Protein AF-A0A8H4PQU4-F1 (afdb_monomer)

Nearest PDB structures (foldseek):
  2msx-assembly1_A  TM=5.461E-01  e=5.904E-02  Homo sapiens
  7qtq-assembly1_A  TM=3.795E-01  e=1.968E-01  Bos taurus
  6q1m-assembly1_A  TM=4.095E-01  e=7.295E+00  Wheat dwarf virus
  6we0-assembly1_A  TM=4.396E-01  e=9.176E+00  Wheat dwarf virus

Foldseek 3Di:
DDDDDDDDDDDDDDDDDDDDPDDDPDPVVPCVQLFDADQFDDDPPDTHQWDWADADDDPPFPFWDFQPVVLVVWFDDPFKDKDQDAPDDQVVLSVVLSVVLVVGPQWFKKWKKWFQDPDDGIIIMITTGNGARHNPRIGHDDPDDRITIPTMTGHHDPPD

Secondary structure (DSSP, 8-state):
-----------------PPP------GGGG-TTT-B-S-PEE-SS-EESEEEEPPP--SS---EEE-HHHHHHHB-SS--EEEE--S--HHHHHHHHHHHHHHSTT--EEEEEEE--TTS--EEEEEEESSPPPGGGEEEPPTT-SEEEEEEEEEBP---

Mean predicted aligned error: 13.18 Å

pLDDT: mean 76.55, std 18.7, range [36.84, 97.31]

Radius of gyration: 26.4 Å; Cα contacts (8 Å, |Δi|>4): 257; chains: 1; bounding box: 105×33×46 Å

Organism: NCBI:txid72228

Solvent-accessible surface area (backbone atoms only — not comparable to full-atom values): 9912 Å² total; per-residue (Å²): 141,83,82,84,82,84,87,80,86,81,85,80,83,79,82,79,77,77,78,74,86,75,77,74,79,68,76,74,81,70,49,82,75,51,44,41,89,79,58,62,37,77,51,99,88,42,78,33,79,25,28,68,52,59,57,61,92,55,99,80,66,88,57,40,35,68,33,65,75,57,47,73,74,34,55,36,97,68,78,53,52,78,40,84,40,73,93,82,57,68,58,57,52,49,48,51,39,53,53,51,36,74,72,39,90,66,43,21,19,39,37,33,28,39,41,64,63,84,93,56,73,41,32,34,36,29,36,40,16,60,45,64,72,51,37,88,41,40,35,78,48,68,99,79,65,56,55,46,49,77,53,35,34,27,27,48,54,82,89,123

Structure (mmCIF, N/CA/C/O backbone):
data_AF-A0A8H4PQU4-F1
#
_entry.id   AF-A0A8H4PQU4-F1
#
loop_
_atom_site.group_PDB
_atom_site.id
_atom_site.type_symbol
_atom_site.label_atom_id
_atom_site.label_alt_id
_atom_site.label_comp_id
_atom_site.label_asym_id
_atom_site.label_entity_id
_atom_site.label_seq_id
_atom_site.pdbx_PDB_ins_code
_atom_site.Cartn_x
_atom_site.Cartn_y
_atom_site.Cartn_z
_atom_site.occupancy
_atom_site.B_iso_or_equiv
_atom_site.auth_seq_id
_atom_site.auth_comp_id
_atom_site.auth_asym_id
_atom_site.auth_atom_id
_atom_site.pdbx_PDB_model_num
ATOM 1 N N . MET A 1 1 ? -87.108 -15.219 -0.550 1.00 40.91 1 MET A N 1
ATOM 2 C CA . MET A 1 1 ? -85.639 -15.294 -0.410 1.00 40.91 1 MET A CA 1
ATOM 3 C C . MET A 1 1 ? -85.034 -14.063 -1.062 1.00 40.91 1 MET A C 1
ATOM 5 O O . MET A 1 1 ? -85.152 -13.948 -2.270 1.00 40.91 1 MET A O 1
ATOM 9 N N . ALA A 1 2 ? -84.474 -13.149 -0.270 1.00 42.50 2 ALA A N 1
ATOM 10 C CA . ALA A 1 2 ? -83.359 -12.260 -0.620 1.00 42.50 2 ALA A CA 1
ATOM 11 C C . ALA A 1 2 ? -83.074 -11.401 0.623 1.00 42.50 2 ALA A C 1
ATOM 13 O O . ALA A 1 2 ? -83.876 -10.546 0.991 1.00 42.50 2 ALA A O 1
ATOM 14 N N . LEU A 1 3 ? -81.986 -11.733 1.321 1.00 42.50 3 LEU A N 1
ATOM 15 C CA . LEU A 1 3 ? -81.484 -11.025 2.494 1.00 42.50 3 LEU A CA 1
ATOM 16 C C . LEU A 1 3 ? -80.789 -9.726 2.066 1.00 42.50 3 LEU A C 1
ATOM 18 O O . LEU A 1 3 ? -79.960 -9.746 1.159 1.00 42.50 3 LEU A O 1
ATOM 22 N N . ALA A 1 4 ? -81.062 -8.632 2.777 1.00 51.44 4 ALA A N 1
ATOM 23 C CA . ALA A 1 4 ? -80.102 -7.539 2.910 1.00 51.44 4 ALA A CA 1
ATOM 24 C C . ALA A 1 4 ? -78.987 -7.966 3.883 1.00 51.44 4 ALA A C 1
ATOM 26 O O . ALA A 1 4 ? -79.243 -8.760 4.794 1.00 51.44 4 ALA A O 1
ATOM 27 N N . PRO A 1 5 ? -77.786 -7.381 3.771 1.00 49.44 5 PRO A N 1
ATOM 28 C CA . PRO A 1 5 ? -77.335 -6.681 4.968 1.00 49.44 5 PRO A CA 1
ATOM 29 C C . PRO A 1 5 ? -76.683 -5.321 4.699 1.00 49.44 5 PRO A C 1
ATOM 31 O O . PRO A 1 5 ? -75.948 -5.108 3.737 1.00 49.44 5 PRO A O 1
ATOM 34 N N . LEU A 1 6 ? -76.977 -4.419 5.638 1.00 45.41 6 LEU A N 1
ATOM 35 C CA . LEU A 1 6 ? -76.315 -3.147 5.893 1.00 45.41 6 LEU A CA 1
ATOM 36 C C . LEU A 1 6 ? -74.803 -3.334 6.095 1.00 45.41 6 LEU A C 1
ATOM 38 O O . LEU A 1 6 ? -74.366 -4.194 6.858 1.00 45.41 6 LEU A O 1
ATOM 42 N N . PHE A 1 7 ? -74.028 -2.438 5.491 1.00 48.47 7 PHE A N 1
ATOM 43 C CA . PHE A 1 7 ? -72.625 -2.203 5.817 1.00 48.47 7 PHE A CA 1
ATOM 44 C C . PHE A 1 7 ? -72.517 -1.474 7.166 1.00 48.47 7 PHE A C 1
ATOM 46 O O . PHE A 1 7 ? -72.971 -0.339 7.299 1.00 48.47 7 PHE A O 1
ATOM 53 N N . VAL A 1 8 ? -71.891 -2.111 8.157 1.00 50.56 8 VAL A N 1
ATOM 54 C CA . VAL A 1 8 ? -71.470 -1.469 9.411 1.00 50.56 8 VAL A CA 1
ATOM 55 C C . VAL A 1 8 ? -70.001 -1.066 9.262 1.00 50.56 8 VAL A C 1
ATOM 57 O O . VAL A 1 8 ? -69.129 -1.921 9.132 1.00 50.56 8 VAL A O 1
ATOM 60 N N . LEU A 1 9 ? -69.728 0.241 9.255 1.00 51.16 9 LEU A N 1
ATOM 61 C CA . LEU A 1 9 ? -68.375 0.804 9.297 1.00 51.16 9 LEU A CA 1
ATOM 62 C C . LEU A 1 9 ? -67.822 0.717 10.728 1.00 51.16 9 LEU A C 1
ATOM 64 O O . LEU A 1 9 ? -68.303 1.412 11.621 1.00 51.16 9 LEU A O 1
ATOM 68 N N . LEU A 1 10 ? -66.792 -0.107 10.942 1.00 47.59 10 LEU A N 1
ATOM 69 C CA . LEU A 1 10 ? -65.962 -0.055 12.147 1.00 47.59 10 LEU A CA 1
ATOM 70 C C . LEU A 1 10 ? -64.859 1.001 11.974 1.00 47.59 10 LEU A C 1
ATOM 72 O O . LEU A 1 10 ? -63.962 0.845 11.148 1.00 47.59 10 LEU A O 1
ATOM 76 N N . LEU A 1 11 ? -64.911 2.059 12.783 1.00 52.69 11 LEU A N 1
ATOM 77 C CA . LEU A 1 11 ? -63.801 2.988 12.993 1.00 52.69 11 LEU A CA 1
ATOM 78 C C . LEU A 1 11 ? -62.803 2.360 13.976 1.00 52.69 11 LEU A C 1
ATOM 80 O O . LEU A 1 11 ? -63.104 2.217 15.159 1.00 52.69 11 LEU A O 1
ATOM 84 N N . ALA A 1 12 ? -61.614 2.001 13.494 1.00 53.41 12 ALA A N 1
ATOM 85 C CA . ALA A 1 12 ? -60.491 1.609 14.340 1.00 53.41 12 ALA A CA 1
ATOM 86 C C . ALA A 1 12 ? -59.617 2.839 14.637 1.00 53.41 12 ALA A C 1
ATOM 88 O O . ALA A 1 12 ? -58.949 3.372 13.753 1.00 53.41 12 ALA A O 1
ATOM 89 N N . THR A 1 13 ? -59.619 3.302 15.887 1.00 55.28 13 THR A N 1
ATOM 90 C CA . THR A 1 13 ? -58.671 4.304 16.389 1.00 55.28 13 THR A CA 1
ATOM 91 C C . THR A 1 13 ? -57.310 3.651 16.617 1.00 55.28 13 THR A C 1
ATOM 93 O O . THR A 1 13 ? -57.160 2.833 17.525 1.00 55.28 13 THR A O 1
ATOM 96 N N . VAL A 1 14 ? -56.311 4.010 15.810 1.00 55.06 14 VAL A N 1
ATOM 97 C CA . VAL A 1 14 ? -54.920 3.585 16.013 1.00 55.06 14 VAL A CA 1
ATOM 98 C C . VAL A 1 14 ? -54.255 4.574 16.971 1.00 55.06 14 VAL A C 1
ATOM 100 O O . VAL A 1 14 ? -54.000 5.721 16.611 1.00 55.06 14 VAL A O 1
ATOM 103 N N . ALA A 1 15 ? -53.993 4.146 18.206 1.00 53.31 15 ALA A N 1
ATOM 104 C CA . ALA A 1 15 ? -53.142 4.890 19.127 1.00 53.31 15 ALA A CA 1
ATOM 105 C C . ALA A 1 15 ? -51.690 4.800 18.631 1.00 53.31 15 ALA A C 1
ATOM 107 O O . ALA A 1 15 ? -51.077 3.734 18.675 1.00 53.31 15 ALA A O 1
ATOM 108 N N . MET A 1 16 ? -51.144 5.907 18.124 1.00 50.94 16 MET A N 1
ATOM 109 C CA . MET A 1 16 ? -49.727 5.999 17.774 1.00 50.94 16 MET A CA 1
ATOM 110 C C . MET A 1 16 ? -48.902 6.063 19.063 1.00 50.94 16 MET A C 1
ATOM 112 O O . MET A 1 16 ? -48.809 7.109 19.701 1.00 50.94 16 MET A O 1
ATOM 116 N N . ALA A 1 17 ? -48.304 4.939 19.458 1.00 55.12 17 ALA A N 1
ATOM 117 C CA . ALA A 1 17 ? -47.206 4.955 20.412 1.00 55.12 17 ALA A CA 1
ATOM 118 C C . ALA A 1 17 ? -45.995 5.603 19.723 1.00 55.12 17 ALA A C 1
ATOM 120 O O . ALA A 1 17 ? -45.494 5.086 18.723 1.00 55.12 17 ALA A O 1
ATOM 121 N N . ALA A 1 18 ? -45.556 6.758 20.224 1.00 58.84 18 ALA A N 1
ATOM 122 C CA . ALA A 1 18 ? -44.335 7.399 19.756 1.00 58.84 18 ALA A CA 1
ATOM 123 C C . ALA A 1 18 ? -43.137 6.474 20.048 1.00 58.84 18 ALA A C 1
ATOM 125 O O . ALA A 1 18 ? -43.004 6.012 21.186 1.00 58.84 18 ALA A O 1
ATOM 126 N N . PRO A 1 19 ? -42.269 6.176 19.066 1.00 47.47 19 PRO A N 1
ATOM 127 C CA . PRO A 1 19 ? -41.060 5.420 19.340 1.00 47.47 19 PRO A CA 1
ATOM 128 C C . PRO A 1 19 ? -40.154 6.248 20.258 1.00 47.47 19 PRO A C 1
ATOM 130 O O . PRO A 1 19 ? -39.932 7.438 20.028 1.00 47.47 19 PRO A O 1
ATOM 133 N N . ALA A 1 20 ? -39.657 5.611 21.319 1.00 50.59 20 ALA A N 1
ATOM 134 C CA . ALA A 1 20 ? -38.648 6.188 22.197 1.00 50.59 20 ALA A CA 1
ATOM 135 C C . ALA A 1 20 ? -37.424 6.630 21.371 1.00 50.59 20 ALA A C 1
ATOM 137 O O . ALA A 1 20 ? -37.100 5.964 20.381 1.00 50.59 20 ALA A O 1
ATOM 138 N N . PRO A 1 21 ? -36.730 7.717 21.755 1.00 43.84 21 PRO A N 1
ATOM 139 C CA . PRO A 1 21 ? -35.514 8.132 21.075 1.00 43.84 21 PRO A CA 1
ATOM 140 C C . PRO A 1 21 ? -34.494 6.995 21.163 1.00 43.84 21 PRO A C 1
ATOM 142 O O . PRO A 1 21 ? -33.959 6.700 22.231 1.00 43.84 21 PRO A O 1
ATOM 145 N N . GLN A 1 22 ? -34.263 6.325 20.034 1.00 43.25 22 GLN A N 1
ATOM 146 C CA . GLN A 1 22 ? -33.150 5.405 19.883 1.00 43.25 22 GLN A CA 1
ATOM 147 C C . GLN A 1 22 ? -31.883 6.241 20.003 1.00 43.25 22 GLN A C 1
ATOM 149 O O . GLN A 1 22 ? -31.605 7.098 19.165 1.00 43.25 22 GLN A O 1
ATOM 154 N N . SER A 1 23 ? -31.141 6.016 21.082 1.00 44.19 23 SER A N 1
ATOM 155 C CA . SER A 1 23 ? -29.760 6.445 21.204 1.00 44.19 23 SER A CA 1
ATOM 156 C C . SER A 1 23 ? -29.013 5.984 19.956 1.00 44.19 23 SER A C 1
ATOM 158 O O . SER A 1 23 ? -28.888 4.785 19.700 1.00 44.19 23 SER A O 1
ATOM 160 N N . SER A 1 24 ? -28.561 6.950 19.156 1.00 47.19 24 SER A N 1
ATOM 161 C CA . SER A 1 24 ? -27.657 6.718 18.037 1.00 47.19 24 SER A CA 1
ATOM 162 C C . SER A 1 24 ? -26.515 5.817 18.513 1.00 47.19 24 SER A C 1
ATOM 164 O O . SER A 1 24 ? -25.946 6.101 19.571 1.00 47.19 24 SER A O 1
ATOM 166 N N . PRO A 1 25 ? -26.165 4.739 17.793 1.00 42.78 25 PRO A N 1
ATOM 167 C CA . PRO A 1 25 ? -25.005 3.952 18.164 1.00 42.78 25 PRO A CA 1
ATOM 168 C C . PRO A 1 25 ? -23.782 4.867 18.084 1.00 42.78 25 PRO A C 1
ATOM 170 O O . PRO A 1 25 ? -23.446 5.376 17.015 1.00 42.78 25 PRO A O 1
ATOM 173 N N . SER A 1 26 ? -23.160 5.121 19.237 1.00 41.03 26 SER A N 1
ATOM 174 C CA . SER A 1 26 ? -21.896 5.839 19.338 1.00 41.03 26 SER A CA 1
ATOM 175 C C . SER A 1 26 ? -20.894 5.215 18.370 1.00 41.03 26 SER A C 1
ATOM 177 O O . SER A 1 26 ? -20.594 4.023 18.456 1.00 41.03 26 SER A O 1
ATOM 179 N N . SER A 1 27 ? -20.372 6.025 17.453 1.00 47.12 27 SER A N 1
ATOM 180 C CA . SER A 1 27 ? -19.457 5.622 16.378 1.00 47.12 27 SER A CA 1
ATOM 181 C C . SER A 1 27 ? -18.132 5.001 16.856 1.00 47.12 27 SER A C 1
ATOM 183 O O . SER A 1 27 ? -17.339 4.550 16.031 1.00 47.12 27 SER A O 1
ATOM 185 N N . ASP A 1 28 ? -17.889 4.942 18.166 1.00 41.34 28 ASP A N 1
ATOM 186 C CA . ASP A 1 28 ? -16.630 4.488 18.763 1.00 41.34 28 ASP A CA 1
ATOM 187 C C . ASP A 1 28 ? -16.460 2.959 18.776 1.00 41.34 28 ASP A C 1
ATOM 189 O O . ASP A 1 28 ? -15.335 2.472 18.834 1.00 41.34 28 ASP A O 1
ATOM 193 N N . ALA A 1 29 ? -17.531 2.171 18.623 1.00 36.84 29 ALA A N 1
ATOM 194 C CA . ALA A 1 29 ? -17.417 0.707 18.560 1.00 36.84 29 ALA A CA 1
ATOM 195 C C . ALA A 1 29 ? -16.909 0.173 17.199 1.00 36.84 29 ALA A C 1
ATOM 197 O O . ALA A 1 29 ? -16.628 -1.016 17.072 1.00 36.84 29 ALA A O 1
ATOM 198 N N . SER A 1 30 ? -16.788 1.026 16.172 1.00 45.22 30 SER A N 1
ATOM 199 C CA . SER A 1 30 ? -16.451 0.606 14.798 1.00 45.22 30 SER A CA 1
ATOM 200 C C . SER A 1 30 ? -14.970 0.736 14.418 1.00 45.22 30 SER A C 1
ATOM 202 O O . SER A 1 30 ? -14.567 0.224 13.373 1.00 45.22 30 SER A O 1
ATOM 204 N N . GLN A 1 31 ? -14.152 1.404 15.242 1.00 50.75 31 GLN A N 1
ATOM 205 C CA . GLN A 1 31 ? -12.755 1.699 14.893 1.00 50.75 31 GLN A CA 1
ATOM 206 C C . GLN A 1 31 ? -11.730 0.689 15.423 1.00 50.75 31 GLN A C 1
ATOM 208 O O . GLN A 1 31 ? -10.605 0.659 14.919 1.00 50.75 31 GLN A O 1
ATOM 213 N N . GLN A 1 32 ? -12.089 -0.176 16.379 1.00 53.56 32 GLN A N 1
ATOM 214 C CA . GLN A 1 32 ? -11.170 -1.202 16.881 1.00 53.56 32 GLN A CA 1
ATOM 215 C C . GLN A 1 32 ? -10.767 -2.153 15.739 1.00 53.56 32 GLN A C 1
ATOM 217 O O . GLN A 1 32 ? -11.570 -2.941 15.248 1.00 53.56 32 GLN A O 1
ATOM 222 N N . GLY A 1 33 ? -9.515 -2.038 15.284 1.00 73.56 33 GLY A N 1
ATOM 223 C CA . GLY A 1 33 ? -8.947 -2.840 14.194 1.00 73.56 33 GLY A CA 1
ATOM 224 C C . GLY A 1 33 ? -9.119 -2.272 12.778 1.00 73.56 33 GLY A C 1
ATOM 225 O O . GLY A 1 33 ? -8.834 -2.979 11.814 1.00 73.56 33 GLY A O 1
ATOM 226 N N . LYS A 1 34 ? -9.576 -1.021 12.623 1.00 88.50 34 LYS A N 1
ATOM 227 C CA . LYS A 1 34 ? -9.745 -0.354 11.311 1.00 88.50 34 LYS A CA 1
ATOM 228 C C . LYS A 1 34 ? -8.813 0.839 11.087 1.00 88.50 34 LYS A C 1
ATOM 230 O O . LYS A 1 34 ? -8.845 1.448 10.022 1.00 88.50 34 LYS A O 1
ATOM 235 N N . CYS A 1 35 ? -7.981 1.161 12.065 1.00 94.06 35 CYS A N 1
ATOM 236 C CA . CYS A 1 35 ? -6.986 2.218 11.989 1.00 94.06 35 CYS A CA 1
ATOM 237 C C . CYS A 1 35 ? -5.779 1.872 12.870 1.00 94.06 35 CYS A C 1
ATOM 239 O O . CYS A 1 35 ? -5.840 0.947 13.684 1.00 94.06 35 CYS A O 1
ATOM 241 N N . VAL A 1 36 ? -4.683 2.605 12.701 1.00 94.81 36 VAL A N 1
ATOM 242 C CA . VAL A 1 36 ? -3.483 2.502 13.538 1.00 94.81 36 VAL A CA 1
ATOM 243 C C . VAL A 1 36 ? -3.191 3.830 14.227 1.00 94.81 36 VAL A C 1
ATOM 245 O O . VAL A 1 36 ? -3.406 4.898 13.656 1.00 94.81 36 VAL A O 1
ATOM 248 N N . HIS A 1 37 ? -2.657 3.766 15.445 1.00 93.06 37 HIS A N 1
ATOM 249 C CA . HIS A 1 37 ? -2.05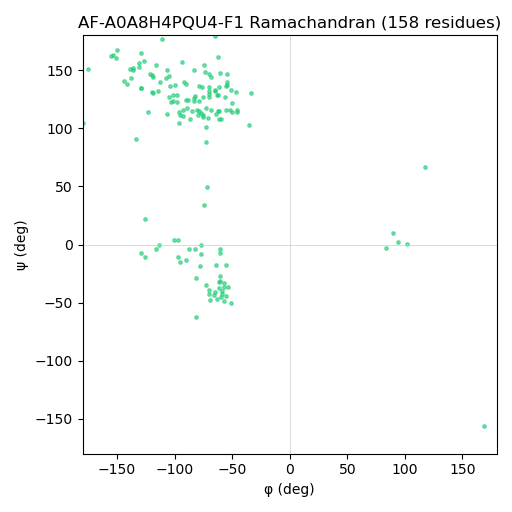8 4.934 16.086 1.00 93.06 37 HIS A CA 1
ATOM 250 C C . HIS A 1 37 ? -0.660 5.164 15.506 1.00 93.06 37 HIS A C 1
ATOM 252 O O . HIS A 1 37 ? 0.107 4.218 15.317 1.00 93.06 37 HIS A O 1
ATOM 258 N N . GLY A 1 38 ? -0.332 6.416 15.210 1.00 91.06 38 GLY A N 1
ATOM 259 C CA . GLY A 1 38 ? 0.909 6.776 14.539 1.00 91.06 38 GLY A CA 1
ATOM 260 C C . GLY A 1 38 ? 0.882 8.228 14.095 1.00 91.06 38 GLY A C 1
ATOM 261 O O . GLY A 1 38 ? 0.146 9.038 14.652 1.00 91.06 38 GLY A O 1
ATOM 262 N N . SER A 1 39 ? 1.673 8.556 13.081 1.00 93.69 39 SER A N 1
ATOM 263 C CA . SER A 1 39 ? 1.691 9.898 12.507 1.00 93.69 39 SER A CA 1
ATOM 264 C C . SER A 1 39 ? 1.584 9.858 10.983 1.00 93.69 39 SER A C 1
ATOM 266 O O . SER A 1 39 ? 1.921 8.848 10.356 1.00 93.69 39 SER A O 1
ATOM 268 N N . PRO A 1 40 ? 1.106 10.951 10.359 1.00 94.94 40 PRO A N 1
ATOM 269 C CA . PRO A 1 40 ? 1.134 11.082 8.911 1.00 94.94 40 PRO A CA 1
ATOM 270 C C . PRO A 1 40 ? 2.547 10.890 8.359 1.00 94.94 40 PRO A C 1
ATOM 272 O O . PRO A 1 40 ? 3.528 11.397 8.912 1.00 94.94 40 PRO A O 1
ATOM 275 N N . THR A 1 41 ? 2.650 10.193 7.232 1.00 93.81 41 THR A N 1
ATOM 276 C CA . THR A 1 41 ? 3.921 10.018 6.532 1.00 93.81 41 THR A CA 1
ATOM 277 C C . THR A 1 41 ? 4.222 11.268 5.712 1.00 93.81 41 THR A C 1
ATOM 279 O O . THR A 1 41 ? 3.500 11.604 4.774 1.00 93.81 41 THR A O 1
ATOM 282 N N . LYS A 1 42 ? 5.305 11.964 6.056 1.00 92.31 42 LYS A N 1
ATOM 283 C CA . LYS A 1 42 ? 5.781 13.133 5.310 1.00 92.31 42 LYS A CA 1
ATOM 284 C C . LYS A 1 42 ? 6.599 12.695 4.102 1.00 92.31 42 LYS A C 1
ATOM 286 O O . LYS A 1 42 ? 7.556 11.937 4.247 1.00 92.31 42 LYS A O 1
ATOM 291 N N . THR A 1 43 ? 6.250 13.204 2.927 1.00 85.56 43 THR A N 1
ATOM 292 C CA . THR A 1 43 ? 7.081 13.100 1.719 1.00 85.56 43 THR A CA 1
ATOM 293 C C . THR A 1 43 ? 7.616 14.481 1.347 1.00 85.56 43 THR A C 1
ATOM 295 O O . THR A 1 43 ? 7.269 15.475 1.978 1.00 85.56 43 THR A O 1
ATOM 298 N N . GLU A 1 44 ? 8.450 14.563 0.313 1.00 81.25 44 GLU A N 1
ATOM 299 C CA . GLU A 1 44 ? 9.025 15.832 -0.149 1.00 81.25 44 GLU A CA 1
ATOM 300 C C . GLU A 1 44 ? 7.965 16.888 -0.517 1.00 81.25 44 GLU A C 1
ATOM 302 O O . GLU A 1 44 ? 8.161 18.068 -0.249 1.00 81.25 44 GLU A O 1
ATOM 307 N N . ASN A 1 45 ? 6.838 16.468 -1.107 1.00 86.19 45 ASN A N 1
ATOM 308 C CA . ASN A 1 45 ? 5.855 17.382 -1.710 1.00 86.19 45 ASN A CA 1
ATOM 309 C C . ASN A 1 45 ? 4.420 17.200 -1.193 1.00 86.19 45 ASN A C 1
ATOM 311 O O . ASN A 1 45 ? 3.553 18.020 -1.492 1.00 86.19 45 ASN A O 1
ATOM 315 N N . TYR A 1 46 ? 4.151 16.127 -0.446 1.00 88.88 46 TYR A N 1
ATOM 316 C CA . TYR A 1 46 ? 2.813 15.781 0.030 1.00 88.88 46 TYR A CA 1
ATOM 317 C C . TYR A 1 46 ? 2.874 15.178 1.430 1.00 88.88 46 TYR A C 1
ATOM 319 O O . TYR A 1 46 ? 3.739 14.349 1.723 1.00 88.88 46 TYR A O 1
ATOM 327 N N . ASP A 1 47 ? 1.907 15.537 2.266 1.00 92.50 47 ASP A N 1
ATOM 328 C CA . ASP A 1 47 ? 1.665 14.815 3.504 1.00 92.50 47 ASP A CA 1
ATOM 329 C C . ASP A 1 47 ? 0.658 13.689 3.238 1.00 92.50 47 ASP A C 1
ATOM 331 O O . ASP A 1 47 ? -0.452 13.914 2.741 1.00 92.50 47 ASP A O 1
ATOM 335 N N . ILE A 1 48 ? 1.057 12.469 3.580 1.00 95.25 48 ILE A N 1
ATOM 336 C CA . ILE A 1 48 ? 0.215 11.286 3.488 1.00 95.25 48 ILE A CA 1
ATOM 337 C C . ILE A 1 48 ? -0.429 11.059 4.859 1.00 95.25 48 ILE A C 1
ATOM 339 O O . ILE A 1 48 ? 0.256 10.703 5.814 1.00 95.25 48 ILE A O 1
ATOM 343 N N . MET A 1 49 ? -1.745 11.245 4.975 1.00 95.62 49 MET A N 1
ATOM 344 C CA . MET A 1 49 ? -2.536 11.110 6.215 1.00 95.62 49 MET A CA 1
ATOM 345 C C . MET A 1 49 ? -2.762 9.642 6.626 1.00 95.62 49 MET A C 1
ATOM 347 O O . MET A 1 49 ? -3.818 9.262 7.127 1.00 95.62 49 MET A O 1
ATOM 351 N N . TYR A 1 50 ? -1.774 8.798 6.352 1.00 96.25 50 TYR A N 1
ATOM 352 C CA . TYR A 1 50 ? -1.727 7.379 6.656 1.00 96.25 50 TYR A CA 1
ATOM 353 C C . TYR A 1 50 ? -0.336 7.051 7.214 1.00 96.25 50 TYR A C 1
ATOM 355 O O . TYR A 1 50 ? 0.670 7.678 6.860 1.00 96.25 50 TYR A O 1
ATOM 363 N N . GLN A 1 51 ? -0.271 6.029 8.058 1.00 96.25 51 GLN A N 1
ATOM 364 C CA . GLN A 1 51 ? 0.980 5.494 8.575 1.00 96.25 51 GLN A CA 1
ATOM 365 C C . GLN A 1 51 ? 1.576 4.516 7.563 1.00 96.25 51 GLN A C 1
ATOM 367 O O . GLN A 1 51 ? 0.939 3.523 7.207 1.00 96.25 51 GLN A O 1
ATOM 372 N N . GLN A 1 52 ? 2.815 4.751 7.135 1.00 95.75 52 GLN A N 1
ATOM 373 C CA . GLN A 1 52 ? 3.540 3.794 6.305 1.00 95.75 52 GLN A CA 1
ATOM 374 C C . GLN A 1 52 ? 3.816 2.498 7.079 1.00 95.75 52 GLN A C 1
ATOM 376 O O . GLN A 1 52 ? 4.310 2.532 8.212 1.00 95.75 52 GLN A O 1
ATOM 381 N N . VAL A 1 53 ? 3.544 1.361 6.440 1.00 95.25 53 VAL A N 1
ATOM 382 C CA . VAL A 1 53 ? 3.857 0.019 6.934 1.00 95.25 53 VAL A CA 1
ATOM 383 C C . VAL A 1 53 ? 5.258 -0.352 6.472 1.00 95.25 53 VAL A C 1
ATOM 385 O O . VAL A 1 53 ? 5.564 -0.321 5.280 1.00 95.25 53 VAL A O 1
ATOM 388 N N . LYS A 1 54 ? 6.127 -0.695 7.423 1.00 91.94 54 LYS A N 1
ATOM 389 C CA . LYS A 1 54 ? 7.486 -1.145 7.119 1.00 91.94 54 LYS A CA 1
ATOM 390 C C . LYS A 1 54 ? 7.503 -2.665 6.939 1.00 91.94 54 LYS A C 1
ATOM 392 O O . LYS A 1 54 ? 6.856 -3.357 7.734 1.00 91.94 54 LYS A O 1
ATOM 397 N N . PRO A 1 55 ? 8.226 -3.193 5.937 1.00 87.38 55 PRO A N 1
ATOM 398 C CA . PRO A 1 55 ? 8.444 -4.628 5.824 1.00 87.38 55 PRO A CA 1
ATOM 399 C C . PRO A 1 55 ? 9.219 -5.149 7.045 1.00 87.38 55 PRO A C 1
ATOM 401 O O . PRO A 1 55 ? 9.847 -4.355 7.759 1.00 87.38 55 PRO A O 1
ATOM 404 N N . PRO A 1 56 ? 9.182 -6.466 7.317 1.00 83.88 56 PRO A N 1
ATOM 405 C CA . PRO A 1 56 ? 10.034 -7.068 8.332 1.00 83.88 56 PRO A CA 1
ATOM 406 C C . PRO A 1 56 ? 11.487 -6.723 7.995 1.00 83.88 56 PRO A C 1
ATOM 408 O O . PRO A 1 56 ? 11.860 -6.754 6.823 1.00 83.88 56 PRO A O 1
ATOM 411 N N . SER A 1 57 ? 12.278 -6.348 9.005 1.00 67.81 57 SER A N 1
ATOM 412 C CA . SER A 1 57 ? 13.697 -6.008 8.845 1.00 67.81 57 SER A CA 1
ATOM 413 C C . SER A 1 57 ? 14.378 -7.053 7.971 1.00 67.81 57 SER A C 1
ATOM 415 O O . SER A 1 57 ? 14.423 -8.223 8.347 1.00 67.81 57 SER A O 1
ATOM 417 N N . SER A 1 58 ? 14.826 -6.639 6.792 1.00 57.78 58 SER A N 1
ATOM 418 C CA . SER A 1 58 ? 15.309 -7.555 5.775 1.00 57.78 58 SER A CA 1
ATOM 419 C C . SER A 1 58 ? 16.820 -7.516 5.693 1.00 57.78 58 SER A C 1
ATOM 421 O O . SER A 1 58 ? 17.449 -6.467 5.843 1.00 57.78 58 SER A O 1
ATOM 423 N N . ASP A 1 59 ? 17.391 -8.678 5.411 1.00 56.50 59 ASP A N 1
ATOM 424 C CA . ASP A 1 59 ? 18.818 -8.909 5.215 1.00 56.50 59 ASP A CA 1
ATOM 425 C 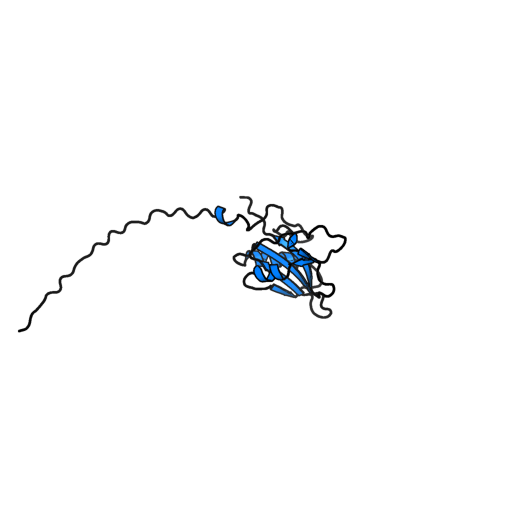C . ASP A 1 59 ? 19.314 -8.316 3.874 1.00 56.50 59 ASP A C 1
ATOM 427 O O . ASP A 1 59 ? 19.947 -8.991 3.066 1.00 56.50 59 ASP A O 1
ATOM 431 N N . GLY A 1 60 ? 18.983 -7.050 3.594 1.00 58.38 60 GLY A N 1
ATOM 432 C CA . GLY A 1 60 ? 19.428 -6.304 2.412 1.00 58.38 60 GLY A CA 1
ATOM 433 C C . GLY A 1 60 ? 18.482 -6.317 1.205 1.00 58.38 60 GLY A C 1
ATOM 434 O O . GLY A 1 60 ? 18.813 -5.706 0.189 1.00 58.38 60 GLY A O 1
ATOM 435 N N . ASN A 1 61 ? 17.307 -6.956 1.285 1.00 64.19 61 ASN A N 1
ATOM 436 C CA . ASN A 1 61 ? 16.302 -6.886 0.217 1.00 64.19 61 ASN A CA 1
ATOM 437 C C . ASN A 1 61 ? 15.359 -5.694 0.434 1.00 64.19 61 ASN A C 1
ATOM 439 O O . ASN A 1 61 ? 14.633 -5.666 1.422 1.00 64.19 61 ASN A O 1
ATOM 443 N N . ASN A 1 62 ? 15.337 -4.737 -0.492 1.00 73.88 62 ASN A N 1
ATOM 444 C CA . ASN A 1 62 ? 14.457 -3.564 -0.431 1.00 73.88 62 ASN A CA 1
ATOM 445 C C . ASN A 1 62 ? 13.208 -3.695 -1.319 1.00 73.88 62 ASN A C 1
ATOM 447 O O . ASN A 1 62 ? 12.441 -2.741 -1.423 1.00 73.88 62 ASN A O 1
ATOM 451 N N . ASN A 1 63 ? 13.011 -4.844 -1.974 1.00 84.56 63 ASN A N 1
ATOM 452 C CA . ASN A 1 63 ? 11.904 -5.079 -2.892 1.00 84.56 63 ASN A CA 1
ATOM 453 C C . ASN A 1 63 ? 10.867 -6.018 -2.261 1.00 84.56 63 ASN A C 1
ATOM 455 O O . ASN A 1 63 ? 11.127 -7.204 -2.043 1.00 84.56 63 ASN A O 1
ATOM 459 N N . PHE A 1 64 ? 9.686 -5.477 -1.977 1.00 89.81 64 PHE A N 1
ATOM 460 C CA . PHE A 1 64 ? 8.583 -6.193 -1.342 1.00 89.81 64 PHE A CA 1
ATOM 461 C C . PHE A 1 64 ? 7.315 -6.057 -2.163 1.00 89.81 64 PHE A C 1
ATOM 463 O O . PHE A 1 64 ? 7.141 -5.090 -2.895 1.00 89.81 64 PHE A O 1
ATOM 470 N N . ILE A 1 65 ? 6.403 -6.993 -1.961 1.00 92.06 65 ILE A N 1
ATOM 471 C CA . ILE A 1 65 ? 5.016 -6.907 -2.396 1.00 92.06 65 ILE A CA 1
ATOM 472 C C . ILE A 1 65 ? 4.099 -7.220 -1.222 1.00 92.06 65 ILE A C 1
ATOM 474 O O . ILE A 1 65 ? 4.514 -7.799 -0.215 1.00 92.06 65 ILE A O 1
ATOM 478 N N . VAL A 1 66 ? 2.826 -6.876 -1.363 1.00 92.38 66 VAL A N 1
ATOM 479 C CA . VAL A 1 66 ? 1.793 -7.426 -0.484 1.00 92.38 66 VAL A CA 1
ATOM 480 C C . VAL A 1 66 ? 1.618 -8.908 -0.819 1.00 92.38 66 VAL A C 1
ATOM 482 O O . VAL A 1 66 ? 1.474 -9.256 -1.988 1.00 92.38 66 VAL A O 1
ATOM 485 N N . ASP A 1 67 ? 1.602 -9.771 0.201 1.00 93.44 67 ASP 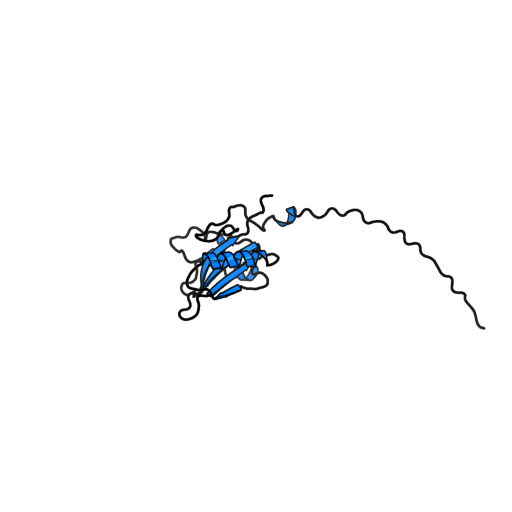A N 1
ATOM 486 C CA . ASP A 1 67 ? 1.340 -11.209 0.083 1.00 93.44 67 ASP A CA 1
ATOM 487 C C . ASP A 1 67 ? 0.123 -11.438 -0.834 1.00 93.44 67 ASP A C 1
ATOM 489 O O . ASP A 1 67 ? -0.992 -11.039 -0.472 1.00 93.44 67 ASP A O 1
ATOM 493 N N . PRO A 1 68 ? 0.294 -12.095 -1.997 1.00 91.00 68 PRO A N 1
ATOM 494 C CA . PRO A 1 68 ? -0.784 -12.286 -2.963 1.00 91.00 68 PRO A CA 1
ATOM 495 C C . PRO A 1 68 ? -2.012 -13.008 -2.393 1.00 91.00 68 PRO A C 1
ATOM 497 O O . PRO A 1 68 ? -3.147 -12.719 -2.785 1.00 91.00 68 PRO A O 1
ATOM 500 N N . ALA A 1 69 ? -1.819 -13.938 -1.452 1.00 92.62 69 ALA A N 1
ATOM 501 C CA . ALA A 1 69 ? -2.917 -14.647 -0.805 1.00 92.62 69 ALA A CA 1
ATOM 502 C C . ALA A 1 69 ? -3.674 -13.740 0.174 1.00 92.62 69 ALA A C 1
ATOM 504 O O . ALA A 1 69 ? -4.896 -13.850 0.309 1.00 92.62 69 ALA A O 1
ATOM 505 N N . TRP A 1 70 ? -2.972 -12.833 0.855 1.00 93.12 70 TRP A N 1
ATOM 506 C CA . TRP A 1 70 ? -3.601 -11.803 1.679 1.00 93.12 70 TRP A CA 1
ATOM 507 C C . TRP A 1 70 ? -4.331 -10.769 0.816 1.00 93.12 70 TRP A C 1
ATOM 509 O O . TRP A 1 70 ? -5.516 -10.531 1.044 1.00 93.12 70 TRP A O 1
ATOM 519 N N . LEU A 1 71 ? -3.676 -10.254 -0.230 1.00 90.56 71 LEU A N 1
ATOM 520 C CA . LEU A 1 71 ? -4.238 -9.307 -1.195 1.00 90.56 71 LEU A CA 1
ATOM 521 C C . LEU A 1 71 ? -5.569 -9.815 -1.752 1.00 90.56 71 LEU A C 1
ATOM 523 O O . LEU A 1 71 ? -6.571 -9.112 -1.680 1.00 90.56 71 LEU A O 1
ATOM 527 N N . LYS A 1 72 ? -5.613 -11.066 -2.227 1.00 89.44 72 LYS A N 1
ATOM 528 C CA . LYS A 1 72 ? -6.829 -11.675 -2.790 1.00 89.44 72 LYS A CA 1
ATOM 529 C C . LYS A 1 72 ? -7.996 -11.749 -1.797 1.00 89.44 72 LYS A C 1
ATOM 531 O O . LYS A 1 72 ? -9.149 -11.727 -2.216 1.00 89.44 72 LYS A O 1
ATOM 536 N N . ARG A 1 73 ? -7.715 -11.892 -0.498 1.00 90.31 73 ARG A N 1
ATOM 537 C CA . ARG A 1 73 ? -8.748 -11.970 0.549 1.00 90.31 73 ARG A CA 1
ATOM 538 C C . ARG A 1 73 ? -9.281 -10.604 0.968 1.00 90.31 73 ARG A C 1
ATOM 540 O O . ARG A 1 73 ? -10.426 -10.544 1.397 1.00 90.31 73 ARG A O 1
ATOM 547 N N . HIS A 1 74 ? -8.464 -9.558 0.858 1.00 89.94 74 HIS A N 1
ATOM 548 C CA . HIS A 1 74 ? -8.743 -8.243 1.443 1.00 89.94 74 HIS A CA 1
ATOM 549 C C . HIS A 1 74 ? -8.917 -7.113 0.428 1.00 89.94 74 HIS A C 1
ATOM 551 O O . HIS A 1 74 ? -9.222 -5.990 0.822 1.00 89.94 74 HIS A O 1
ATOM 557 N N . SER A 1 75 ? -8.730 -7.372 -0.868 1.00 80.75 75 SER A N 1
ATOM 558 C CA . SER A 1 75 ? -8.941 -6.376 -1.919 1.00 80.75 75 SER A CA 1
ATOM 559 C C . SER A 1 75 ? -10.405 -5.932 -1.953 1.00 80.75 75 SER A C 1
ATOM 561 O O . SER A 1 75 ? -11.290 -6.734 -2.269 1.00 80.75 75 SER A O 1
ATOM 563 N N . THR A 1 76 ? -10.665 -4.664 -1.646 1.00 62.84 76 THR A N 1
ATOM 564 C CA . THR A 1 76 ? -12.016 -4.099 -1.636 1.00 62.84 76 THR A CA 1
ATOM 565 C C . THR A 1 76 ? -12.479 -3.669 -3.022 1.00 62.84 76 THR A C 1
ATOM 567 O O . THR A 1 76 ? -11.700 -3.318 -3.902 1.00 62.84 76 THR A O 1
ATOM 570 N N . VAL A 1 77 ? -13.794 -3.753 -3.203 1.00 52.53 77 VAL A N 1
ATOM 571 C CA . VAL A 1 77 ? -14.600 -3.490 -4.403 1.00 52.53 77 VAL A CA 1
ATOM 572 C C . VAL A 1 77 ? -14.061 -2.321 -5.255 1.00 52.53 77 VAL A C 1
ATOM 574 O O . VAL A 1 77 ? -14.272 -1.159 -4.924 1.00 52.53 77 VAL A O 1
ATOM 577 N N . GLY A 1 78 ? -13.382 -2.632 -6.368 1.00 54.62 78 GLY A N 1
ATOM 578 C CA . GLY A 1 78 ? -12.706 -1.650 -7.233 1.00 54.62 78 GLY A CA 1
ATOM 579 C C . GLY A 1 78 ? -11.197 -1.887 -7.268 1.00 54.62 78 GLY A C 1
ATOM 580 O O . GLY A 1 78 ? -10.424 -1.090 -6.752 1.00 54.62 78 GLY A O 1
ATOM 581 N N . SER A 1 79 ? -10.805 -3.018 -7.856 1.00 57.81 79 SER A N 1
ATOM 582 C CA . SER A 1 79 ? -9.569 -3.774 -7.594 1.00 57.81 79 SER A CA 1
ATOM 583 C C . SER A 1 79 ? -8.245 -3.022 -7.724 1.00 57.81 79 SER A C 1
ATOM 585 O O . SER A 1 79 ? -7.241 -3.502 -7.208 1.00 57.81 79 SER A O 1
ATOM 587 N N . SER A 1 80 ? -8.235 -1.870 -8.388 1.00 67.12 80 SER A N 1
ATOM 588 C CA . SER A 1 80 ? -7.082 -0.985 -8.458 1.00 67.12 80 SER A CA 1
ATOM 589 C C . SER A 1 80 ? -7.434 0.300 -9.202 1.00 67.12 80 SER A C 1
ATOM 591 O O . SER A 1 80 ? -8.245 0.277 -10.130 1.00 67.12 80 SER A O 1
ATOM 593 N N . ILE A 1 81 ? -6.771 1.410 -8.881 1.00 78.12 81 ILE A N 1
ATOM 594 C CA . ILE A 1 81 ? -6.747 2.583 -9.768 1.00 78.12 81 ILE A CA 1
ATOM 595 C C . ILE A 1 81 ? -5.405 2.611 -10.479 1.00 78.12 81 ILE A C 1
ATOM 597 O O . ILE A 1 81 ? -4.369 2.681 -9.825 1.00 78.12 81 ILE A O 1
ATOM 601 N N . GLN A 1 82 ? -5.437 2.599 -11.811 1.00 78.75 82 GLN A N 1
ATOM 602 C CA . GLN A 1 82 ? -4.263 2.849 -12.638 1.00 78.75 82 GLN A CA 1
ATOM 603 C C . GLN A 1 82 ? -4.258 4.301 -13.096 1.00 78.75 82 GLN A C 1
ATOM 605 O O . GLN A 1 82 ? -5.230 4.797 -13.665 1.00 78.75 82 GLN A O 1
ATOM 610 N N . MET A 1 83 ? -3.137 4.974 -12.885 1.00 79.94 83 MET A N 1
ATOM 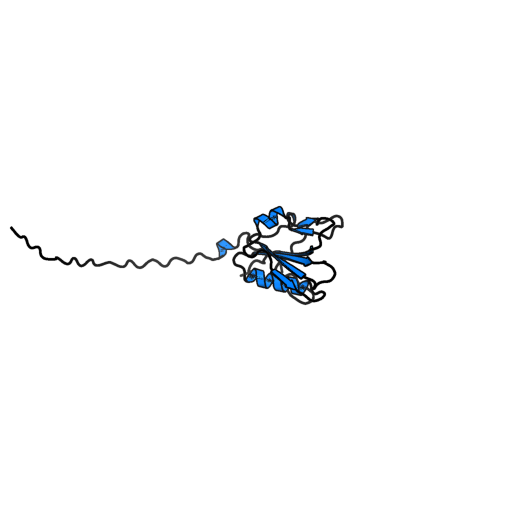611 C CA . MET A 1 83 ? -2.924 6.343 -13.324 1.00 79.94 83 MET A CA 1
ATOM 612 C C . MET A 1 83 ? -1.741 6.386 -14.279 1.00 79.94 83 MET A C 1
ATOM 614 O O . MET A 1 83 ? -0.668 5.865 -13.977 1.00 79.94 83 MET A O 1
ATOM 618 N N . SER A 1 84 ? -1.924 7.038 -15.425 1.00 73.12 84 SER A N 1
ATOM 619 C CA . SER A 1 84 ? -0.806 7.417 -16.285 1.00 73.12 84 SER A CA 1
ATOM 620 C C . SER A 1 84 ? -0.150 8.656 -15.688 1.00 73.12 84 SER A C 1
ATOM 622 O O . SER A 1 84 ? -0.778 9.712 -15.625 1.00 73.12 84 SER A O 1
ATOM 624 N N . MET A 1 85 ? 1.097 8.533 -15.240 1.00 70.25 85 MET A N 1
ATOM 625 C CA . MET A 1 85 ? 1.852 9.641 -14.664 1.00 70.25 85 MET A CA 1
ATOM 626 C C . MET A 1 85 ? 3.072 9.970 -15.529 1.00 70.25 85 MET A C 1
ATOM 628 O O . MET A 1 85 ? 3.608 9.130 -16.255 1.00 70.25 85 MET A O 1
ATOM 632 N N . GLY A 1 86 ? 3.525 11.221 -15.444 1.00 62.00 86 GLY A N 1
ATOM 633 C CA . GLY A 1 86 ? 4.857 11.600 -15.913 1.00 62.00 86 GLY A CA 1
ATOM 634 C C . GLY A 1 86 ? 5.972 10.918 -15.102 1.00 62.00 86 GLY A C 1
ATOM 635 O O . GLY A 1 86 ? 5.731 10.159 -14.164 1.00 62.00 86 GLY A O 1
ATOM 636 N N . ASN A 1 87 ? 7.223 11.190 -15.465 1.00 56.47 87 ASN A N 1
ATOM 637 C CA . ASN A 1 87 ? 8.412 10.553 -14.897 1.00 56.47 87 ASN A CA 1
ATOM 638 C C . ASN A 1 87 ? 9.117 11.460 -13.856 1.00 56.47 87 ASN A C 1
ATOM 640 O O . ASN A 1 87 ? 9.480 12.566 -14.244 1.00 56.47 87 ASN A O 1
ATOM 644 N N . PRO A 1 88 ? 9.432 11.002 -12.622 1.00 61.66 88 PRO A N 1
ATOM 645 C CA . PRO A 1 88 ? 8.576 10.333 -11.637 1.00 61.66 88 PRO A CA 1
ATOM 646 C C . PRO A 1 88 ? 8.225 11.248 -10.432 1.00 61.66 88 PRO A C 1
ATOM 648 O O . PRO A 1 88 ? 9.090 11.940 -9.910 1.00 61.66 88 PRO A O 1
ATOM 651 N N . PHE A 1 89 ? 7.000 11.155 -9.900 1.00 76.00 89 PHE A N 1
ATOM 652 C CA . PHE A 1 89 ? 6.682 11.612 -8.533 1.00 76.00 89 PHE A CA 1
ATOM 653 C C . PHE A 1 89 ? 5.853 10.544 -7.808 1.00 76.00 89 PHE A C 1
ATOM 655 O O . PHE A 1 89 ? 4.626 10.520 -7.900 1.00 76.00 89 PHE A O 1
ATOM 662 N N . ILE A 1 90 ? 6.544 9.634 -7.109 1.00 86.19 90 ILE A N 1
ATOM 663 C CA . ILE A 1 90 ? 5.950 8.557 -6.290 1.00 86.19 90 ILE A CA 1
ATOM 664 C C . ILE A 1 90 ? 4.978 9.139 -5.258 1.00 86.19 90 ILE A C 1
ATOM 666 O O . ILE A 1 90 ? 3.843 8.682 -5.148 1.00 86.19 90 ILE A O 1
ATOM 670 N N . SER A 1 91 ? 5.383 10.224 -4.598 1.00 88.06 91 SER A N 1
ATOM 671 C CA . SER A 1 91 ? 4.580 10.902 -3.582 1.00 88.06 91 SER A CA 1
ATOM 672 C C . SER A 1 91 ? 3.251 11.446 -4.114 1.00 88.06 91 SER A C 1
ATOM 674 O O . SER A 1 91 ? 2.258 11.429 -3.393 1.00 88.06 91 SER A O 1
ATOM 676 N N . TYR A 1 92 ? 3.187 11.870 -5.383 1.00 88.38 92 TYR A N 1
ATOM 677 C CA . TYR A 1 92 ? 1.922 12.266 -6.009 1.00 88.38 92 TYR A CA 1
ATOM 678 C C . TYR A 1 92 ? 1.001 11.063 -6.245 1.00 88.38 92 TYR A C 1
ATOM 680 O O . TYR A 1 92 ? -0.198 11.144 -5.979 1.00 88.38 92 TYR A O 1
ATOM 688 N N . GLY A 1 93 ? 1.556 9.939 -6.712 1.00 89.44 93 GLY A N 1
ATOM 689 C CA . GLY A 1 93 ? 0.814 8.685 -6.864 1.00 89.44 93 GLY A CA 1
ATOM 690 C C . GLY A 1 93 ? 0.200 8.234 -5.540 1.00 89.44 93 GLY A C 1
ATOM 691 O O . GLY A 1 93 ? -1.003 8.000 -5.456 1.00 89.44 93 GLY A O 1
ATOM 692 N N . GLU A 1 94 ? 1.000 8.232 -4.478 1.00 92.19 94 GLU A N 1
ATOM 693 C CA . GLU A 1 94 ? 0.575 7.864 -3.123 1.00 92.19 94 GLU A CA 1
ATOM 694 C C . GLU A 1 94 ? -0.454 8.839 -2.548 1.00 92.19 94 GLU A C 1
ATOM 696 O O . GLU A 1 94 ? -1.455 8.410 -1.968 1.00 92.19 94 GLU A O 1
ATOM 701 N N . PHE A 1 95 ? -0.272 10.142 -2.782 1.00 92.12 95 PHE A N 1
ATOM 702 C CA . PHE A 1 95 ? -1.250 11.166 -2.422 1.00 92.12 95 PHE A CA 1
ATOM 703 C C . PHE A 1 95 ? -2.607 10.931 -3.108 1.00 92.12 95 PHE A C 1
ATOM 705 O O . PHE A 1 95 ? -3.669 11.095 -2.504 1.00 92.12 95 PHE A O 1
ATOM 712 N N . LYS A 1 96 ? -2.604 10.511 -4.376 1.00 91.56 96 LYS A N 1
ATOM 713 C CA . LYS A 1 96 ? -3.840 10.162 -5.082 1.00 91.56 96 LYS A CA 1
ATOM 714 C C . LYS A 1 96 ? -4.454 8.873 -4.539 1.00 91.56 96 LYS A C 1
ATOM 716 O O . LYS A 1 96 ? -5.671 8.843 -4.362 1.00 91.56 96 LYS A O 1
ATOM 721 N N . CYS A 1 97 ? -3.647 7.866 -4.197 1.00 93.00 97 CYS A N 1
ATOM 722 C CA . CYS A 1 97 ? -4.151 6.643 -3.574 1.00 93.00 97 CYS A CA 1
ATOM 723 C C . C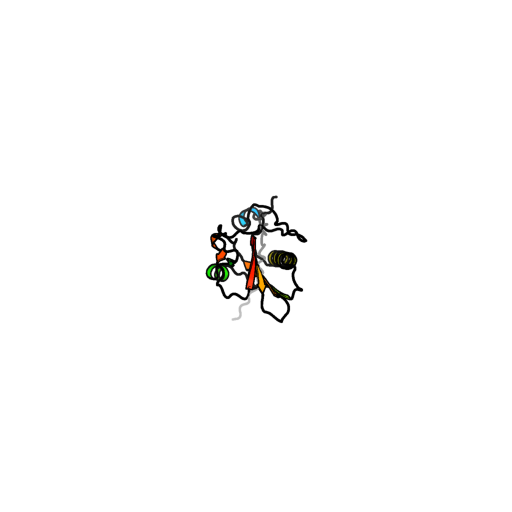YS A 1 97 ? -4.861 6.921 -2.242 1.00 93.00 97 CYS A C 1
ATOM 725 O O . CYS A 1 97 ? -5.965 6.417 -2.048 1.00 93.00 97 CYS A O 1
ATOM 727 N N . GLN A 1 98 ? -4.308 7.755 -1.348 1.00 94.31 98 GLN A N 1
ATOM 728 C CA . GLN A 1 98 ? -5.001 8.060 -0.086 1.00 94.31 98 GLN A CA 1
ATOM 729 C C . GLN A 1 98 ? -6.357 8.744 -0.307 1.00 94.31 98 GLN A C 1
ATOM 731 O O . GLN A 1 98 ? -7.312 8.448 0.409 1.00 94.31 98 GLN A O 1
ATOM 736 N N . TYR A 1 99 ? -6.463 9.633 -1.305 1.00 91.81 99 TYR A N 1
ATOM 737 C CA . TYR A 1 99 ? -7.708 10.334 -1.616 1.00 91.81 99 TYR A CA 1
ATOM 738 C C . TYR A 1 99 ? -8.760 9.343 -2.114 1.00 91.81 99 TYR A C 1
ATOM 740 O O . TYR A 1 99 ? -9.905 9.365 -1.671 1.00 91.81 99 TYR A O 1
ATOM 748 N N . SER A 1 100 ? -8.347 8.427 -2.992 1.00 92.38 100 SER A N 1
ATOM 749 C CA . SER A 1 100 ? -9.198 7.348 -3.478 1.00 92.38 100 SER A CA 1
ATOM 750 C C . SER A 1 100 ? -9.632 6.405 -2.360 1.00 92.38 100 SER A C 1
ATOM 752 O O . SER A 1 100 ? -10.824 6.146 -2.241 1.00 92.38 100 SER A O 1
ATOM 754 N N . CYS A 1 101 ? -8.716 5.957 -1.496 1.00 92.75 101 CYS A N 1
ATOM 755 C CA . CYS A 1 101 ? -9.067 5.128 -0.341 1.00 92.75 101 CYS A CA 1
ATOM 756 C C . CYS A 1 101 ? -10.055 5.855 0.585 1.00 92.75 101 CYS A C 1
ATOM 758 O O . CYS A 1 101 ? -11.058 5.279 0.987 1.00 92.75 101 CYS A O 1
ATOM 760 N N . GLY A 1 102 ? -9.855 7.153 0.841 1.00 90.81 102 GLY A N 1
ATOM 761 C CA . GLY A 1 102 ? -10.792 7.964 1.624 1.00 90.81 102 GLY A CA 1
ATOM 762 C C . GLY A 1 102 ? -12.205 8.056 1.030 1.00 90.81 102 GLY A C 1
ATOM 763 O O . GLY A 1 102 ? -13.163 8.229 1.780 1.00 90.81 102 GLY A O 1
ATOM 764 N N . GLY A 1 103 ? -12.346 7.917 -0.292 1.00 88.94 103 GLY A N 1
ATOM 765 C CA . GLY A 1 103 ? -13.634 7.905 -0.991 1.00 88.94 103 GLY A CA 1
ATOM 766 C C . GLY A 1 103 ? -14.274 6.522 -1.151 1.00 88.94 103 GLY A C 1
ATOM 767 O O . GLY A 1 103 ? -15.448 6.450 -1.509 1.00 88.94 103 GLY A O 1
ATOM 768 N N . ILE A 1 104 ? -13.540 5.432 -0.903 1.00 88.38 104 ILE A N 1
ATOM 769 C CA . ILE A 1 104 ? -14.040 4.055 -1.026 1.00 88.38 104 ILE A CA 1
ATOM 770 C C . ILE A 1 104 ? -14.576 3.594 0.338 1.00 88.38 104 ILE A C 1
ATOM 772 O O . ILE A 1 104 ? -13.796 3.450 1.285 1.00 88.38 104 ILE A O 1
ATOM 776 N N . PRO A 1 105 ? -15.888 3.310 0.472 1.00 87.75 105 PRO A N 1
ATOM 777 C CA . PRO A 1 105 ? -16.444 2.801 1.720 1.00 87.75 105 PRO A CA 1
ATOM 778 C C . PRO A 1 105 ? -15.735 1.523 2.178 1.00 87.75 105 PRO A C 1
ATOM 780 O O . PRO A 1 105 ? -15.625 0.554 1.430 1.00 87.75 105 PRO A O 1
ATOM 783 N N . GLY A 1 106 ? -15.260 1.524 3.423 1.00 88.75 106 GLY A N 1
ATOM 784 C CA . GLY A 1 106 ? -14.570 0.383 4.023 1.00 88.75 106 GLY A CA 1
ATOM 785 C C . GLY A 1 106 ? -13.078 0.273 3.701 1.00 88.75 106 GLY A C 1
ATOM 786 O O . GLY A 1 106 ? -12.438 -0.610 4.261 1.00 88.75 106 GLY A O 1
ATOM 787 N N . CYS A 1 107 ? -12.501 1.153 2.874 1.00 92.00 107 CYS A N 1
ATOM 788 C CA . CYS A 1 107 ? -11.053 1.177 2.674 1.00 92.00 107 CYS A CA 1
ATOM 789 C C . CYS A 1 107 ? -10.338 1.693 3.930 1.00 92.00 107 CYS A C 1
ATOM 791 O O . CYS A 1 107 ? -10.653 2.766 4.454 1.00 92.00 107 CYS A O 1
ATOM 793 N N . VAL A 1 108 ? -9.372 0.915 4.416 1.00 94.25 108 VAL A N 1
ATOM 794 C CA . VAL A 1 108 ? -8.584 1.239 5.620 1.00 94.25 108 VAL A CA 1
ATOM 795 C C . VAL A 1 108 ? -7.080 1.132 5.410 1.00 94.25 108 VAL A C 1
ATOM 797 O O . VAL A 1 108 ? -6.304 1.523 6.281 1.00 94.25 108 VAL A O 1
ATOM 800 N N . SER A 1 109 ? -6.650 0.629 4.260 1.00 95.19 109 SER A N 1
ATOM 801 C CA . SER A 1 109 ? -5.247 0.591 3.875 1.00 95.19 109 SER A CA 1
ATOM 802 C C . SER A 1 109 ? -5.111 0.538 2.355 1.00 95.19 109 SER A C 1
ATOM 804 O O . SER A 1 109 ? -6.070 0.235 1.634 1.00 95.19 109 SER A O 1
ATOM 806 N N . TYR A 1 110 ? -3.918 0.860 1.862 1.00 95.44 110 TYR A N 1
ATOM 807 C CA . TYR A 1 110 ? -3.596 0.764 0.444 1.00 95.44 110 TYR A CA 1
ATOM 808 C C . TYR A 1 110 ? -2.109 0.485 0.210 1.00 95.44 110 TYR A C 1
ATOM 810 O O . TYR A 1 110 ? -1.269 0.745 1.072 1.00 95.44 110 TYR A O 1
ATOM 818 N N . ALA A 1 111 ? -1.781 -0.018 -0.978 1.00 94.25 111 ALA A N 1
ATOM 819 C CA . ALA A 1 111 ? -0.411 -0.201 -1.451 1.00 94.25 111 ALA A CA 1
ATOM 820 C C . ALA A 1 111 ? -0.243 0.408 -2.847 1.00 94.25 111 ALA A C 1
ATOM 822 O O . ALA A 1 111 ? -1.103 0.236 -3.714 1.00 94.25 111 ALA A O 1
ATOM 823 N N . GLY A 1 112 ? 0.848 1.147 -3.044 1.00 92.19 112 GLY A N 1
ATOM 824 C CA . GLY A 1 112 ? 1.201 1.778 -4.312 1.00 92.19 112 GLY A CA 1
ATOM 825 C C . GLY A 1 112 ? 2.239 0.963 -5.077 1.00 92.19 112 GLY A C 1
ATOM 826 O O . GLY 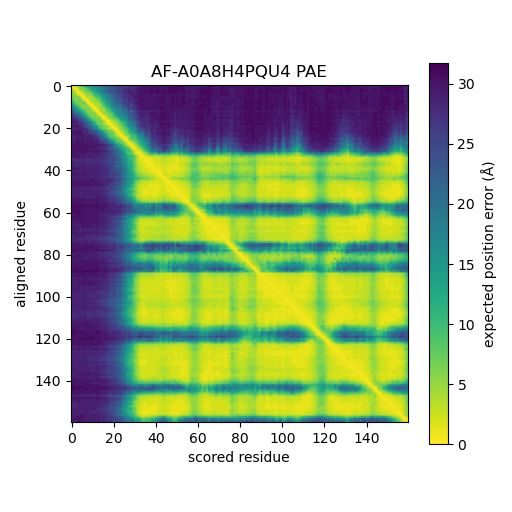A 1 112 ? 3.204 0.485 -4.486 1.00 92.19 112 GLY A O 1
ATOM 827 N N . TYR A 1 113 ? 2.056 0.824 -6.387 1.00 89.38 113 TYR A N 1
ATOM 828 C CA . TYR A 1 113 ? 2.965 0.112 -7.281 1.00 89.38 113 TYR A CA 1
ATOM 829 C C . TYR A 1 113 ? 3.308 0.979 -8.485 1.00 89.38 113 TYR A C 1
ATOM 831 O O . TYR A 1 113 ? 2.434 1.568 -9.121 1.00 89.38 113 TYR A O 1
ATOM 839 N N . GLN A 1 114 ? 4.587 1.028 -8.835 1.00 85.44 114 GLN A N 1
ATOM 840 C CA . GLN A 1 114 ? 5.055 1.649 -10.063 1.00 85.44 114 GLN A CA 1
ATOM 841 C C . GLN A 1 114 ? 5.352 0.573 -11.108 1.00 85.44 114 GLN A C 1
ATOM 843 O O . GLN A 1 114 ? 6.195 -0.295 -10.894 1.00 85.44 114 GLN A O 1
ATOM 848 N N . SER A 1 115 ? 4.713 0.681 -12.272 1.00 77.38 115 SER A N 1
ATOM 849 C CA . SER A 1 115 ? 5.041 -0.139 -13.439 1.00 77.38 115 SER A CA 1
ATOM 850 C C . SER A 1 115 ? 6.329 0.357 -14.090 1.00 77.38 115 SER A C 1
ATOM 852 O O . SER A 1 115 ? 6.438 1.530 -14.465 1.00 77.38 115 SER A O 1
ATOM 854 N N . THR A 1 116 ? 7.282 -0.549 -14.285 1.00 68.06 116 THR A N 1
ATOM 855 C CA . THR A 1 116 ? 8.583 -0.298 -14.918 1.00 68.06 116 THR A CA 1
ATOM 856 C C . THR A 1 116 ? 8.619 -0.670 -16.402 1.00 68.06 116 THR A C 1
ATOM 858 O O . THR A 1 116 ? 9.665 -0.518 -17.032 1.00 68.06 116 THR A O 1
ATOM 861 N N . VAL A 1 117 ? 7.490 -1.100 -16.991 1.00 63.75 117 VAL A N 1
ATOM 862 C CA . VAL A 1 117 ? 7.402 -1.464 -18.418 1.00 63.75 117 VAL A CA 1
ATOM 863 C C . VAL A 1 117 ? 7.956 -0.342 -19.308 1.00 63.75 117 VAL A C 1
ATOM 865 O O . VAL A 1 117 ? 7.434 0.773 -19.354 1.00 63.75 117 VAL A O 1
ATOM 868 N N . VAL A 1 118 ? 9.041 -0.651 -20.019 1.00 52.62 118 VAL A N 1
ATOM 869 C CA . VAL A 1 118 ? 9.794 0.284 -20.862 1.00 52.62 118 VAL A CA 1
ATOM 870 C C . VAL A 1 118 ? 8.971 0.656 -22.102 1.00 52.62 118 VAL A C 1
ATOM 872 O O . VAL A 1 118 ? 8.494 -0.218 -22.819 1.00 52.62 118 VAL A O 1
ATOM 875 N N . GLY A 1 119 ? 8.830 1.956 -22.387 1.00 52.59 119 GLY A N 1
ATOM 876 C CA . GLY A 1 119 ? 8.333 2.454 -23.683 1.00 52.59 119 GLY A CA 1
ATOM 877 C C . GLY A 1 119 ? 6.873 2.919 -23.743 1.00 52.59 119 GLY A C 1
ATOM 878 O O . GLY A 1 119 ? 6.434 3.386 -24.789 1.00 52.59 119 GLY A O 1
ATOM 879 N N . SER A 1 120 ? 6.119 2.875 -22.646 1.00 51.12 120 SER A N 1
ATOM 880 C CA . SER A 1 120 ? 4.804 3.527 -22.543 1.00 51.12 120 SER A CA 1
ATOM 881 C C . SER A 1 120 ? 4.664 4.178 -21.166 1.00 51.12 120 SER A C 1
ATOM 883 O O . SER A 1 120 ? 5.345 3.774 -20.231 1.00 51.12 120 SER A O 1
ATOM 885 N N . HIS A 1 121 ? 3.889 5.262 -21.071 1.00 57.12 121 HIS A N 1
ATOM 886 C CA . HIS A 1 121 ? 3.757 6.131 -19.891 1.00 57.12 121 HIS A CA 1
ATOM 887 C C . HIS A 1 121 ? 3.874 5.386 -18.552 1.00 57.12 121 HIS A C 1
ATOM 889 O O . HIS A 1 121 ? 3.189 4.384 -18.349 1.00 57.12 121 HIS A O 1
ATOM 895 N N . LYS A 1 122 ? 4.721 5.882 -17.635 1.00 64.62 122 LYS A N 1
ATOM 896 C CA . LYS A 1 122 ? 4.895 5.278 -16.308 1.00 64.62 122 LYS A CA 1
ATOM 897 C C . LYS A 1 122 ? 3.536 5.197 -15.617 1.00 64.62 122 LYS A C 1
ATOM 899 O O . LYS A 1 122 ? 2.910 6.222 -15.344 1.00 64.62 122 LYS A O 1
ATOM 904 N N . LYS A 1 123 ? 3.072 3.976 -15.361 1.00 78.88 123 LYS A N 1
ATOM 905 C CA . LYS A 1 123 ? 1.805 3.747 -14.669 1.00 78.88 123 LYS A CA 1
ATOM 906 C C . LYS A 1 123 ? 2.054 3.635 -13.177 1.00 78.88 123 LYS A C 1
ATOM 908 O O . LYS A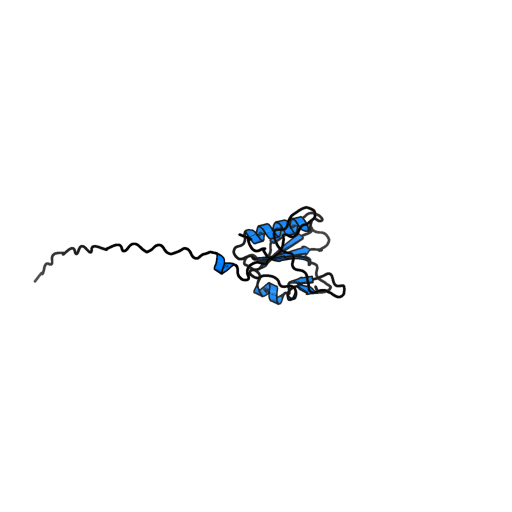 1 123 ? 3.035 3.022 -12.755 1.00 78.88 123 LYS A O 1
ATOM 913 N N . PHE A 1 124 ? 1.160 4.228 -12.405 1.00 86.38 124 PHE A N 1
ATOM 914 C CA . PHE A 1 124 ? 1.073 4.017 -10.971 1.00 86.38 124 PHE A CA 1
ATOM 915 C C . PHE A 1 124 ? -0.238 3.322 -10.665 1.00 86.38 124 PHE A C 1
ATOM 917 O O . PHE A 1 124 ? -1.284 3.736 -11.166 1.00 86.38 124 PHE A O 1
ATOM 924 N N . GLU A 1 125 ? -0.171 2.269 -9.872 1.00 87.94 125 GLU A N 1
ATOM 925 C CA . GLU A 1 125 ? -1.312 1.456 -9.500 1.00 87.94 125 GLU A CA 1
ATOM 926 C C . GLU A 1 125 ? -1.514 1.506 -7.987 1.00 87.94 125 GLU A C 1
ATOM 928 O O . GLU A 1 125 ? -0.574 1.326 -7.217 1.00 87.94 125 GLU A O 1
ATOM 933 N N . CYS A 1 126 ? -2.744 1.779 -7.564 1.00 90.25 126 CYS A N 1
ATOM 934 C CA . CYS A 1 126 ? -3.149 1.732 -6.165 1.00 90.25 126 CYS A CA 1
ATOM 935 C C . CYS A 1 126 ? -3.978 0.47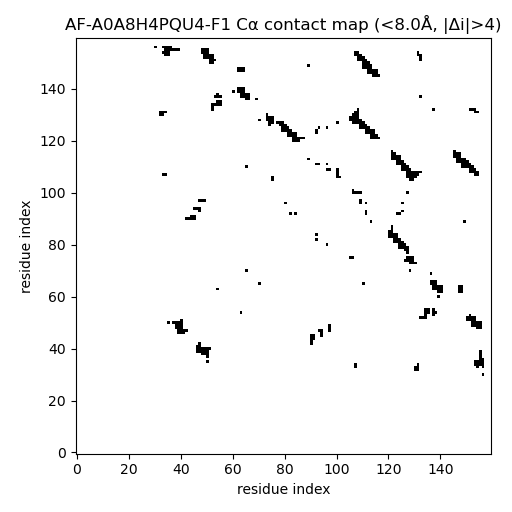0 -5.930 1.00 90.25 126 CYS A C 1
ATOM 937 O O . CYS A 1 126 ? -4.989 0.301 -6.608 1.00 90.25 126 CYS A O 1
ATOM 939 N N . TYR A 1 127 ? -3.615 -0.348 -4.947 1.00 92.25 127 TYR A N 1
ATOM 940 C CA . TYR A 1 127 ? -4.450 -1.434 -4.426 1.00 92.25 127 TYR A CA 1
ATOM 941 C C . TYR A 1 127 ? -5.047 -1.013 -3.087 1.00 92.25 127 TYR A C 1
ATOM 943 O O . TYR A 1 127 ? -4.335 -0.452 -2.259 1.00 92.25 127 TYR A O 1
ATOM 951 N N . PHE A 1 128 ? -6.335 -1.281 -2.877 1.00 93.56 128 PHE A N 1
ATOM 952 C CA . PHE A 1 128 ? -7.104 -0.845 -1.707 1.00 93.56 128 PHE A CA 1
ATOM 953 C C . PHE A 1 128 ? -7.626 -2.046 -0.921 1.00 93.56 128 PHE A C 1
ATOM 955 O O . PHE A 1 128 ? -8.007 -3.051 -1.529 1.00 93.56 128 PHE A O 1
ATOM 962 N N . PHE A 1 129 ? -7.668 -1.940 0.411 1.00 93.25 129 PHE A N 1
ATOM 963 C CA . PHE A 1 129 ? -8.035 -3.072 1.263 1.00 93.25 129 PHE A CA 1
ATOM 964 C C . PHE A 1 129 ? -9.007 -2.717 2.396 1.00 93.25 129 PHE A C 1
ATOM 966 O O . PHE A 1 129 ? -8.997 -1.600 2.922 1.00 93.25 129 PHE A O 1
ATOM 973 N N . ASP A 1 130 ? -9.831 -3.694 2.798 1.00 92.50 130 ASP A N 1
ATOM 974 C CA . ASP A 1 130 ? -10.742 -3.607 3.961 1.00 92.50 130 ASP A CA 1
ATOM 975 C C . ASP A 1 130 ? -10.079 -3.897 5.311 1.00 92.50 130 ASP A C 1
ATOM 977 O O . ASP A 1 130 ? -10.725 -3.797 6.365 1.00 92.50 130 ASP A O 1
ATOM 981 N N . SER A 1 131 ? -8.802 -4.261 5.292 1.00 93.56 131 SER A N 1
ATOM 982 C CA . SER A 1 131 ? -8.046 -4.673 6.465 1.00 93.56 131 SER A CA 1
ATOM 983 C C . SER A 1 131 ? -6.714 -3.941 6.544 1.00 93.56 131 SER A C 1
ATOM 985 O O . SER A 1 131 ? -6.167 -3.509 5.532 1.00 93.56 131 SER A O 1
ATOM 987 N N . LEU A 1 132 ? -6.193 -3.783 7.758 1.00 95.69 132 LEU A N 1
ATOM 988 C CA . LEU A 1 132 ? -4.881 -3.186 7.984 1.00 95.69 132 LEU A CA 1
ATOM 989 C C . LEU A 1 132 ? -3.789 -4.143 7.496 1.00 95.69 132 LEU A C 1
ATOM 991 O O . LEU A 1 132 ? -3.835 -5.341 7.773 1.00 95.69 132 LEU A O 1
ATOM 995 N N . ILE A 1 133 ? -2.801 -3.607 6.785 1.00 95.56 133 ILE A N 1
ATOM 996 C CA . ILE A 1 133 ? -1.634 -4.364 6.330 1.00 95.56 133 ILE A CA 1
ATOM 997 C C . ILE A 1 133 ? -0.677 -4.492 7.516 1.00 95.56 133 ILE A C 1
ATOM 999 O O . ILE A 1 133 ? -0.247 -3.486 8.084 1.00 95.56 133 ILE A O 1
ATOM 1003 N N . GLU A 1 134 ? -0.316 -5.712 7.898 1.00 95.00 134 GLU A N 1
ATOM 1004 C CA . GLU A 1 134 ? 0.734 -5.941 8.890 1.00 95.00 134 GLU A CA 1
ATOM 1005 C C . GLU A 1 134 ? 2.088 -6.145 8.199 1.00 95.00 134 GLU A C 1
ATOM 1007 O O . GLU A 1 134 ? 2.151 -6.598 7.056 1.00 95.00 134 GLU A O 1
ATOM 1012 N N . SER A 1 135 ? 3.198 -5.905 8.905 1.00 94.12 135 SER A N 1
ATOM 1013 C CA . SER A 1 135 ? 4.544 -6.133 8.356 1.00 94.12 135 SER A CA 1
ATOM 1014 C C . SER A 1 135 ? 4.729 -7.552 7.809 1.00 94.12 135 SER A C 1
ATOM 1016 O O . SER A 1 135 ? 5.339 -7.722 6.764 1.00 94.12 135 SER A O 1
ATOM 1018 N N . LYS A 1 136 ? 4.140 -8.576 8.443 1.00 93.56 136 LYS A N 1
ATOM 1019 C CA . LYS A 1 136 ? 4.204 -9.974 7.969 1.00 93.56 136 LYS A CA 1
ATOM 1020 C C . LYS A 1 136 ? 3.527 -10.203 6.609 1.00 93.56 136 LYS A C 1
ATOM 1022 O O . LYS A 1 136 ? 3.752 -11.236 5.990 1.00 93.56 136 LYS A O 1
ATOM 1027 N N . ASN A 1 137 ? 2.667 -9.280 6.174 1.00 94.44 137 ASN A N 1
ATOM 1028 C CA . ASN A 1 137 ? 2.007 -9.328 4.873 1.00 94.44 137 ASN A CA 1
ATOM 1029 C C . ASN A 1 137 ? 2.843 -8.670 3.774 1.00 94.44 137 ASN A C 1
ATOM 1031 O O . ASN A 1 137 ? 2.426 -8.709 2.624 1.00 94.44 137 ASN A O 1
ATOM 1035 N N . LEU A 1 138 ? 3.989 -8.068 4.100 1.00 93.44 138 LEU A N 1
ATOM 1036 C CA . LEU A 1 138 ? 4.940 -7.562 3.119 1.00 93.44 138 LEU A CA 1
ATOM 1037 C C . LEU A 1 138 ? 6.018 -8.623 2.907 1.00 93.44 138 LEU A C 1
ATOM 1039 O O . LEU A 1 138 ? 6.878 -8.834 3.764 1.00 93.44 138 LEU A O 1
ATOM 1043 N N . VAL A 1 139 ? 5.937 -9.321 1.779 1.00 92.19 139 VAL A N 1
ATOM 1044 C CA . VAL A 1 139 ? 6.813 -10.446 1.436 1.00 92.19 139 VAL A CA 1
ATOM 1045 C C . VAL A 1 139 ? 7.807 -10.029 0.353 1.00 92.19 139 VAL A C 1
ATOM 1047 O O . VAL A 1 139 ? 7.487 -9.140 -0.438 1.00 92.19 139 VAL A O 1
ATOM 1050 N N . PRO A 1 140 ? 9.013 -10.620 0.304 1.00 90.31 140 PRO A N 1
ATOM 1051 C CA . PRO A 1 140 ? 9.962 -10.354 -0.770 1.00 90.31 140 PRO A CA 1
ATOM 1052 C C . PRO A 1 140 ? 9.314 -10.509 -2.147 1.00 90.31 140 PRO A C 1
ATOM 1054 O O . PRO A 1 140 ? 8.619 -11.494 -2.405 1.00 90.31 140 PRO A O 1
ATOM 1057 N N . ALA A 1 141 ? 9.544 -9.531 -3.018 1.00 84.94 141 ALA A N 1
ATOM 1058 C CA . ALA A 1 141 ? 9.070 -9.595 -4.391 1.00 84.94 141 ALA A CA 1
ATOM 1059 C C . ALA A 1 141 ? 9.830 -10.688 -5.175 1.00 84.94 141 ALA A C 1
ATOM 1061 O O . ALA A 1 141 ? 11.037 -10.850 -4.968 1.00 84.94 141 ALA A O 1
ATOM 1062 N N . PRO A 1 142 ? 9.176 -11.410 -6.100 1.00 80.38 142 PRO A N 1
ATOM 1063 C CA . PRO A 1 142 ? 9.859 -12.266 -7.066 1.00 80.38 142 PRO A CA 1
ATOM 1064 C C . PRO A 1 142 ? 10.815 -11.458 -7.961 1.00 80.38 142 PRO A C 1
ATOM 1066 O O . PRO A 1 142 ? 10.505 -10.331 -8.346 1.00 80.38 142 PRO A O 1
ATOM 1069 N N . ASP A 1 143 ? 11.932 -12.059 -8.383 1.00 65.12 143 ASP A N 1
ATOM 1070 C CA . ASP A 1 143 ? 13.011 -11.408 -9.158 1.00 65.12 143 ASP A CA 1
ATOM 1071 C C . ASP A 1 143 ? 12.592 -10.831 -10.535 1.00 65.12 143 ASP A C 1
ATOM 1073 O O . ASP A 1 143 ? 13.390 -10.172 -11.201 1.00 65.12 143 ASP A O 1
ATOM 1077 N N . ALA A 1 144 ? 11.357 -11.075 -10.990 1.00 60.00 144 ALA A N 1
ATOM 1078 C CA . ALA A 1 144 ? 10.884 -10.780 -12.346 1.00 60.00 144 ALA A CA 1
ATOM 1079 C C . ALA A 1 144 ? 9.607 -9.917 -12.407 1.00 60.00 144 ALA A C 1
ATOM 1081 O O . ALA A 1 144 ? 8.891 -9.950 -13.412 1.00 60.00 144 ALA A O 1
ATOM 1082 N N . GLU A 1 145 ? 9.281 -9.155 -11.360 1.00 64.06 145 GLU A N 1
ATOM 1083 C CA . GLU A 1 145 ? 8.093 -8.298 -11.401 1.00 64.06 145 GLU A CA 1
ATOM 1084 C C . GLU A 1 145 ? 8.340 -6.954 -12.104 1.00 64.06 145 GLU A C 1
ATOM 1086 O O . GLU A 1 145 ? 9.211 -6.166 -11.745 1.00 64.06 145 GLU A O 1
ATOM 1091 N N . ASN A 1 146 ? 7.496 -6.667 -13.101 1.00 70.69 146 ASN A N 1
ATOM 1092 C CA . ASN A 1 146 ? 7.452 -5.378 -13.801 1.00 70.69 146 ASN A CA 1
ATOM 1093 C C . ASN A 1 146 ? 6.751 -4.276 -12.984 1.00 70.69 146 ASN A C 1
ATOM 1095 O O . ASN A 1 146 ? 6.626 -3.152 -13.465 1.00 70.69 146 ASN A O 1
ATOM 1099 N N . ASN A 1 147 ? 6.267 -4.593 -11.781 1.00 76.62 147 ASN A N 1
ATOM 1100 C CA . ASN A 1 147 ? 5.604 -3.668 -10.873 1.00 76.62 147 ASN A CA 1
ATOM 1101 C C . ASN A 1 147 ? 6.359 -3.669 -9.548 1.00 76.62 147 ASN A C 1
ATOM 1103 O O . ASN A 1 147 ? 6.380 -4.668 -8.843 1.00 76.62 147 ASN A O 1
ATOM 1107 N N . VAL A 1 148 ? 6.971 -2.542 -9.208 1.00 85.81 148 VAL A N 1
ATOM 1108 C CA . VAL A 1 148 ? 7.702 -2.389 -7.949 1.00 85.81 148 VAL A CA 1
ATOM 1109 C C . VAL A 1 148 ? 6.781 -1.697 -6.960 1.00 85.81 148 VAL A C 1
ATOM 1111 O O . VAL A 1 148 ? 6.296 -0.596 -7.243 1.00 85.81 148 VAL A O 1
ATOM 1114 N N . MET A 1 149 ? 6.520 -2.326 -5.813 1.00 89.94 149 MET A N 1
ATOM 1115 C CA . MET A 1 149 ? 5.791 -1.659 -4.737 1.00 89.94 149 MET A CA 1
ATOM 1116 C C . MET A 1 149 ? 6.624 -0.474 -4.251 1.00 89.94 149 MET A C 1
ATOM 1118 O O . MET A 1 149 ? 7.805 -0.626 -3.941 1.00 89.94 149 MET A O 1
ATOM 1122 N N . THR A 1 150 ? 6.020 0.708 -4.176 1.00 90.81 150 THR A N 1
ATOM 1123 C CA . THR A 1 150 ? 6.683 1.870 -3.583 1.00 90.81 150 THR A CA 1
ATOM 1124 C C . THR A 1 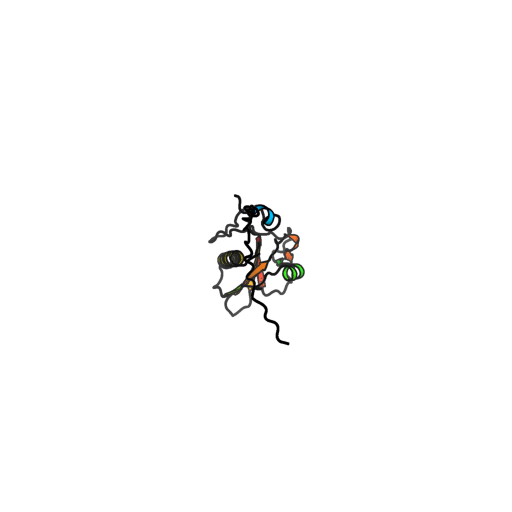150 ? 6.559 1.784 -2.072 1.00 90.81 150 THR A C 1
ATOM 1126 O O . THR A 1 150 ? 7.552 1.601 -1.374 1.00 90.81 150 THR A O 1
ATOM 1129 N N . HIS A 1 151 ? 5.325 1.821 -1.575 1.00 93.69 151 HIS A N 1
ATOM 1130 C CA . HIS A 1 151 ? 5.009 1.777 -0.156 1.00 93.69 151 HIS A CA 1
ATOM 1131 C C . HIS A 1 151 ? 3.606 1.201 0.088 1.00 93.69 151 HIS A C 1
ATOM 1133 O O . HIS A 1 151 ? 2.748 1.167 -0.800 1.00 93.69 151 HIS A O 1
ATOM 1139 N N . ALA A 1 152 ? 3.369 0.795 1.334 1.00 95.31 152 ALA A N 1
ATOM 1140 C CA . ALA A 1 152 ? 2.075 0.382 1.860 1.00 95.31 152 ALA A CA 1
ATOM 1141 C C . ALA A 1 152 ? 1.696 1.261 3.058 1.00 95.31 152 ALA A C 1
ATOM 1143 O O . ALA A 1 152 ? 2.570 1.690 3.814 1.00 95.31 152 ALA A O 1
ATOM 1144 N N . TYR A 1 153 ? 0.404 1.525 3.236 1.00 97.12 153 TYR A N 1
ATOM 1145 C CA . TYR A 1 153 ? -0.097 2.521 4.178 1.00 97.12 153 TYR A CA 1
ATOM 1146 C C . TYR A 1 153 ? -1.365 2.056 4.888 1.00 97.12 153 TYR A C 1
ATOM 1148 O O . TYR A 1 153 ? -2.282 1.545 4.251 1.00 97.12 153 TYR A O 1
ATOM 1156 N N . ASN A 1 154 ? -1.443 2.317 6.192 1.00 97.31 154 ASN A N 1
ATOM 1157 C CA . ASN A 1 154 ? -2.609 2.066 7.037 1.00 97.31 154 ASN A CA 1
ATOM 1158 C C . ASN A 1 154 ? -3.230 3.377 7.512 1.00 97.31 154 ASN A C 1
ATOM 1160 O O . ASN A 1 154 ? -2.520 4.320 7.865 1.00 97.31 154 ASN A O 1
ATOM 1164 N N . LYS A 1 155 ? -4.562 3.433 7.535 1.00 95.75 155 LYS A N 1
ATOM 1165 C CA . LYS A 1 155 ? -5.304 4.616 7.966 1.00 95.75 155 LYS A CA 1
ATOM 1166 C C . LYS A 1 155 ? -4.984 4.945 9.422 1.00 95.75 155 LYS A C 1
ATOM 1168 O O . LYS A 1 155 ? -4.948 4.046 10.263 1.00 95.75 155 LYS A O 1
ATOM 1173 N N . LEU A 1 156 ? -4.762 6.222 9.712 1.00 95.62 156 LEU A N 1
ATOM 1174 C CA . LEU A 1 156 ? -4.594 6.699 11.083 1.00 95.62 156 LEU A CA 1
ATOM 1175 C C . LEU A 1 156 ? -5.938 6.713 11.812 1.00 95.62 156 LEU A C 1
ATOM 1177 O O . LEU A 1 156 ? -6.985 6.900 11.188 1.00 95.62 156 LEU A O 1
ATOM 1181 N N . CYS A 1 157 ? -5.910 6.477 13.120 1.00 93.38 157 CYS A N 1
ATOM 1182 C CA . CYS A 1 157 ? -7.086 6.701 13.952 1.00 93.38 157 CYS A CA 1
ATOM 1183 C C . CYS A 1 157 ? -7.349 8.204 14.079 1.00 93.38 157 CYS A C 1
ATOM 1185 O O . CYS A 1 157 ? -6.408 8.998 14.084 1.00 93.38 157 CYS A O 1
ATOM 1187 N N . ASP A 1 158 ? -8.622 8.585 14.173 1.00 83.25 158 ASP A N 1
ATOM 1188 C CA . ASP A 1 158 ? -8.970 9.968 14.481 1.00 83.25 158 ASP A CA 1
ATOM 1189 C C . ASP A 1 158 ? -8.717 10.181 15.978 1.00 83.25 158 ASP A C 1
ATOM 1191 O O . ASP A 1 158 ? -9.436 9.630 16.816 1.00 83.25 158 ASP A O 1
ATOM 1195 N N . ASP A 1 159 ? -7.696 10.963 16.319 1.00 63.56 159 ASP A N 1
ATOM 1196 C CA . ASP A 1 159 ? -7.498 11.438 17.686 1.00 63.56 159 ASP A CA 1
ATOM 1197 C C . ASP A 1 159 ? -8.573 12.506 17.958 1.00 63.56 159 ASP A C 1
ATOM 1199 O O . ASP A 1 159 ? -8.394 13.683 17.638 1.00 63.56 159 ASP A O 1
ATOM 1203 N N . LYS A 1 160 ? -9.747 12.082 18.435 1.00 48.09 160 LYS A N 1
ATOM 1204 C CA . LYS A 1 160 ? -10.798 12.999 18.900 1.00 48.09 160 LYS A CA 1
ATOM 1205 C C . LYS A 1 160 ? -10.413 13.680 20.209 1.00 48.09 160 LYS A C 1
ATOM 1207 O O . LYS A 1 160 ? -9.862 12.985 21.092 1.00 48.09 160 LYS A O 1
#

Sequence (160 aa):
MALAPLFVLLLATVAMAAPAPQSSPSSDASQQGKCVHGSPTKTENYDIMYQQVKPPSSDGNNNFIVDPAWLKRHSTVGSSIQMSMGNPFISYGEFKCQYSCGGIPGCVSYAGYQSTVVGSHKKFECYFFDSLIESKNLVPAPDAENNVMTHAYNKLCDDK